Protein AF-A0A1J4TTU7-F1 (afdb_monomer)

Mean predicted aligned error: 5.0 Å

Secondary structure (DSSP, 8-state):
-HHHHHHHHHHHHHHHHHHHHHHHHHHHHH----HHHHHHHHHHHHHHHHHHS-HHHHHHHHHHHHHHHHHHHHHH-GGGHHHHHHHHHHHHHHHHHHHHHHHTTTS-HHHHHHHHHHHHHHHHHHHHHHHHHTTSS-THHHHHHTHHHHHHHHHHHHHHHHHHHHHHHTT-

Structure (mmCIF, N/CA/C/O backbone):
data_AF-A0A1J4TTU7-F1
#
_entry.id   AF-A0A1J4TTU7-F1
#
loop_
_atom_site.group_PDB
_atom_site.id
_atom_site.type_symbol
_atom_site.label_atom_id
_atom_site.label_alt_id
_atom_site.label_comp_id
_atom_site.label_asym_id
_atom_site.label_entity_id
_atom_site.label_seq_id
_atom_site.pdbx_PDB_ins_code
_atom_site.Cartn_x
_atom_site.Cartn_y
_atom_site.Cartn_z
_atom_site.occupancy
_atom_site.B_iso_or_equiv
_atom_site.auth_seq_id
_atom_site.auth_comp_id
_atom_site.auth_asym_id
_atom_site.auth_atom_id
_atom_site.pdbx_PDB_model_num
ATOM 1 N N . MET A 1 1 ? -10.050 -10.901 36.652 1.00 61.69 1 MET A N 1
ATOM 2 C CA . MET A 1 1 ? -10.901 -10.693 35.453 1.00 61.69 1 MET A CA 1
ATOM 3 C C . MET A 1 1 ? -10.270 -9.765 34.404 1.00 61.69 1 MET A C 1
ATOM 5 O O . MET A 1 1 ? -10.070 -10.222 33.289 1.00 61.69 1 MET A O 1
ATOM 9 N N . LYS A 1 2 ? -9.857 -8.524 34.735 1.00 62.97 2 LYS A N 1
ATOM 10 C CA . LYS A 1 2 ? -9.215 -7.591 33.770 1.00 62.97 2 LYS A CA 1
ATOM 11 C C . LYS A 1 2 ? -7.972 -8.154 33.053 1.00 62.97 2 LYS A C 1
ATOM 13 O O . LYS A 1 2 ? -7.851 -7.991 31.847 1.00 62.97 2 LYS A O 1
ATOM 18 N N . MET A 1 3 ? -7.090 -8.860 33.770 1.00 59.97 3 MET A N 1
ATOM 19 C CA . MET A 1 3 ? -5.884 -9.480 33.185 1.00 59.97 3 MET A CA 1
ATOM 20 C C . MET A 1 3 ? -6.205 -10.532 32.109 1.00 59.97 3 MET A C 1
ATOM 22 O O . MET A 1 3 ? -5.520 -10.617 31.095 1.00 59.97 3 MET A O 1
ATOM 26 N N . LEU A 1 4 ? -7.275 -11.303 32.310 1.00 65.12 4 LEU A N 1
ATOM 27 C CA . LEU A 1 4 ? -7.679 -12.383 31.409 1.00 65.12 4 LEU A CA 1
ATOM 28 C C . LEU A 1 4 ? -8.289 -11.820 30.114 1.00 65.12 4 LEU A C 1
ATOM 30 O O . LEU A 1 4 ? -7.969 -12.280 29.022 1.00 65.12 4 LEU A O 1
ATOM 34 N N . VAL A 1 5 ? -9.068 -10.739 30.235 1.00 68.69 5 VAL A N 1
ATOM 35 C CA . VAL A 1 5 ? -9.617 -9.979 29.098 1.00 68.69 5 VAL A CA 1
ATOM 36 C C . VAL A 1 5 ? -8.502 -9.326 28.269 1.00 68.69 5 VAL A C 1
ATOM 38 O O . VAL A 1 5 ? -8.526 -9.395 27.042 1.00 68.69 5 VAL A O 1
ATOM 41 N N . LEU A 1 6 ? -7.487 -8.749 28.924 1.00 66.62 6 LEU A N 1
ATOM 42 C CA . LEU A 1 6 ? -6.318 -8.158 28.259 1.00 66.62 6 LEU A CA 1
ATOM 43 C C . LEU A 1 6 ? -5.512 -9.189 27.454 1.00 66.62 6 LEU A C 1
ATOM 45 O O . LEU A 1 6 ? -5.108 -8.905 26.325 1.00 66.62 6 LEU A O 1
ATOM 49 N N . ASN A 1 7 ? -5.301 -10.390 27.999 1.00 72.38 7 ASN A N 1
ATOM 50 C CA . ASN A 1 7 ? -4.605 -11.461 27.283 1.00 72.38 7 ASN A CA 1
ATOM 51 C C . ASN A 1 7 ? -5.409 -11.978 26.085 1.00 72.38 7 ASN A C 1
ATOM 53 O O . ASN A 1 7 ? -4.833 -12.207 25.021 1.00 72.38 7 ASN A O 1
ATOM 57 N N . LEU A 1 8 ? -6.734 -12.088 26.216 1.00 73.19 8 LEU A N 1
ATOM 58 C CA . LEU A 1 8 ? -7.600 -12.519 25.120 1.00 73.19 8 LEU A CA 1
ATOM 59 C C . LEU A 1 8 ? -7.599 -11.514 23.955 1.00 73.19 8 LEU A C 1
ATOM 61 O O . LEU A 1 8 ? -7.465 -11.911 22.798 1.00 73.19 8 LEU A O 1
ATOM 65 N N . GLN A 1 9 ? -7.674 -10.210 24.246 1.00 72.25 9 GLN A N 1
ATOM 66 C CA . GLN A 1 9 ? -7.616 -9.163 23.218 1.00 72.25 9 GLN A CA 1
ATOM 67 C C . GLN A 1 9 ? -6.280 -9.154 22.469 1.00 72.25 9 GLN A C 1
ATOM 69 O O . GLN A 1 9 ? -6.266 -9.071 21.240 1.00 72.25 9 GLN A O 1
ATOM 74 N N . LYS A 1 10 ? -5.160 -9.301 23.188 1.00 68.62 10 LYS A N 1
ATOM 75 C CA . LYS A 1 10 ? -3.832 -9.423 22.566 1.00 68.62 10 LYS A CA 1
ATOM 76 C C . LYS A 1 10 ? -3.739 -10.652 21.663 1.00 68.62 10 LYS A C 1
ATOM 78 O O . LYS A 1 10 ? -3.189 -10.560 20.570 1.00 68.62 10 LYS A O 1
ATOM 83 N N . TYR A 1 11 ? -4.299 -11.780 22.094 1.00 73.88 11 TYR A N 1
ATOM 84 C CA . TYR A 1 11 ? -4.290 -13.019 21.320 1.00 73.88 11 TYR A CA 1
ATOM 85 C C . TYR A 1 11 ? -5.112 -12.910 20.027 1.00 73.88 11 TYR A C 1
ATOM 87 O O . TYR A 1 11 ? -4.648 -13.304 18.957 1.00 73.88 11 TYR A O 1
ATOM 95 N N . LEU A 1 12 ? -6.306 -12.317 20.100 1.00 75.62 12 LEU A N 1
ATOM 96 C CA . LEU A 1 12 ? -7.156 -12.074 18.930 1.00 75.62 12 LEU A CA 1
ATOM 97 C C . LEU A 1 12 ? -6.511 -11.089 17.945 1.00 75.62 12 LEU A C 1
ATOM 99 O O . LEU A 1 12 ? -6.516 -11.337 16.739 1.00 75.62 12 LEU A O 1
ATOM 103 N N . ALA A 1 13 ? -5.898 -10.012 18.448 1.00 70.94 13 ALA A N 1
ATOM 104 C CA . ALA A 1 13 ? -5.157 -9.062 17.621 1.00 70.94 13 ALA A CA 1
ATOM 105 C C . ALA A 1 13 ? -3.957 -9.727 16.925 1.00 70.94 13 ALA A C 1
ATOM 107 O O . ALA A 1 13 ? -3.751 -9.531 15.728 1.00 70.94 13 ALA A O 1
ATOM 108 N N . LEU A 1 14 ? -3.207 -10.572 17.642 1.00 75.38 14 LEU A N 1
ATOM 109 C CA . LEU A 1 14 ? -2.102 -11.341 17.069 1.00 75.38 14 LEU A CA 1
ATOM 110 C C . LEU A 1 14 ? -2.579 -12.261 15.936 1.00 75.38 14 LEU A C 1
ATOM 112 O O . LEU A 1 14 ? -1.951 -12.299 14.878 1.00 75.38 14 LEU A O 1
ATOM 116 N N . ARG A 1 15 ? -3.706 -12.960 16.120 1.00 85.31 15 ARG A N 1
ATOM 117 C CA . ARG A 1 15 ? -4.286 -13.810 15.069 1.00 85.31 15 ARG A CA 1
ATOM 118 C C . ARG A 1 15 ? -4.698 -13.006 13.838 1.00 85.31 15 ARG A C 1
ATOM 120 O O . ARG A 1 15 ? -4.370 -13.412 12.727 1.00 85.31 15 ARG A O 1
ATOM 127 N N . LEU A 1 16 ? -5.357 -11.861 14.019 1.00 86.62 16 LEU A N 1
ATOM 128 C CA . LEU A 1 16 ? -5.752 -11.005 12.898 1.00 86.62 16 LEU A CA 1
ATOM 129 C C . LEU A 1 16 ? -4.531 -10.482 12.121 1.00 86.62 16 LEU A C 1
ATOM 131 O O . LEU A 1 16 ? -4.542 -10.520 10.891 1.00 86.62 16 LEU A O 1
ATOM 135 N N . ASN A 1 17 ? -3.473 -10.053 12.822 1.00 91.06 17 ASN A N 1
ATOM 136 C CA . ASN A 1 17 ? -2.215 -9.620 12.202 1.00 91.06 17 ASN A CA 1
ATOM 137 C C . ASN A 1 17 ? -1.651 -10.710 11.288 1.00 91.06 17 ASN A C 1
ATOM 139 O O . ASN A 1 17 ? -1.365 -10.453 10.122 1.00 91.06 17 ASN A O 1
ATOM 143 N N . LEU A 1 18 ? -1.530 -11.934 11.811 1.00 92.25 18 LEU A N 1
ATOM 144 C CA . LEU A 1 18 ? -0.975 -13.066 11.071 1.00 92.25 18 LEU A CA 1
ATOM 145 C C . LEU A 1 18 ? -1.790 -13.382 9.818 1.00 92.25 18 LEU A C 1
ATOM 147 O O . LEU A 1 18 ? -1.204 -13.550 8.753 1.00 92.25 18 LEU A O 1
ATOM 151 N N . VAL A 1 19 ? -3.124 -13.400 9.915 1.00 93.50 19 VAL A N 1
ATOM 152 C CA . VAL A 1 19 ? -3.986 -13.621 8.743 1.00 93.50 19 VAL A CA 1
ATOM 153 C C . VAL A 1 19 ? -3.750 -12.541 7.688 1.00 93.50 19 VAL A C 1
ATOM 155 O O . VAL A 1 19 ? -3.544 -12.864 6.520 1.00 93.50 19 VAL A O 1
ATOM 158 N N . ILE A 1 20 ? -3.717 -11.267 8.088 1.00 94.62 20 ILE A N 1
ATOM 159 C CA . ILE A 1 20 ? -3.465 -10.155 7.163 1.00 94.62 20 ILE A CA 1
ATOM 160 C C . ILE A 1 20 ? -2.089 -10.292 6.499 1.00 94.62 20 ILE A C 1
ATOM 162 O O . ILE A 1 20 ? -1.984 -10.079 5.294 1.00 94.62 20 ILE A O 1
ATOM 166 N N . TYR A 1 21 ? -1.045 -10.663 7.243 1.00 96.12 21 TYR A N 1
ATOM 167 C CA . TYR A 1 21 ? 0.309 -10.809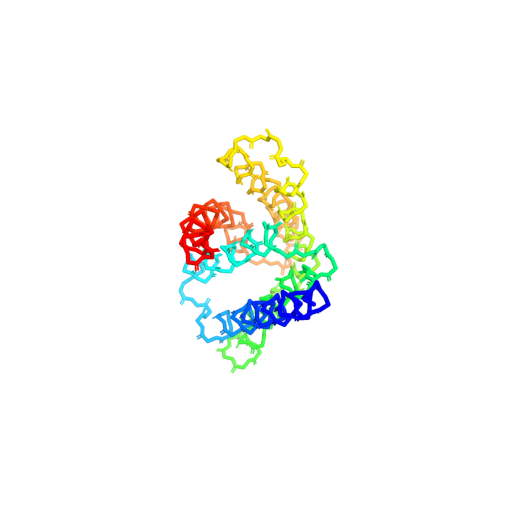 6.698 1.00 96.12 21 TYR A CA 1
ATOM 168 C C . TYR A 1 21 ? 0.418 -11.978 5.720 1.00 96.12 21 TYR A C 1
ATOM 170 O O . TYR A 1 21 ? 0.976 -11.814 4.634 1.00 96.12 21 TYR A O 1
ATOM 178 N N . ILE A 1 22 ? -0.147 -13.134 6.084 1.00 96.19 22 ILE A N 1
ATOM 179 C CA . ILE A 1 22 ? -0.164 -14.329 5.235 1.00 96.19 22 ILE A CA 1
ATOM 180 C C . ILE A 1 22 ? -0.896 -14.019 3.933 1.00 96.19 22 ILE A C 1
ATOM 182 O O . ILE A 1 22 ? -0.348 -14.255 2.862 1.00 96.19 22 ILE A O 1
ATOM 186 N N . LEU A 1 23 ? -2.094 -13.431 4.010 1.00 96.19 23 LEU A N 1
ATOM 187 C CA . LEU A 1 23 ? -2.852 -13.046 2.819 1.00 96.19 23 LEU A CA 1
ATOM 188 C C . LEU A 1 23 ? -2.129 -11.968 2.007 1.00 96.19 23 LEU A C 1
ATOM 190 O O . LEU A 1 23 ? -2.108 -12.036 0.781 1.00 96.19 23 LEU A O 1
ATOM 194 N N . GLY A 1 24 ? -1.502 -11.007 2.686 1.00 95.62 24 GLY A N 1
ATOM 195 C CA . GLY A 1 24 ? -0.720 -9.948 2.064 1.00 95.62 24 GLY A CA 1
ATOM 196 C C . GLY A 1 24 ? 0.363 -10.495 1.143 1.00 95.62 24 GLY A C 1
ATOM 197 O O . GLY A 1 24 ? 0.493 -10.002 0.032 1.00 95.62 24 GLY A O 1
ATOM 198 N N . TYR A 1 25 ? 1.085 -11.531 1.570 1.00 96.38 25 TYR A N 1
ATOM 199 C CA . TYR A 1 25 ? 2.093 -12.205 0.750 1.00 96.38 25 TYR A CA 1
ATOM 200 C C . TYR A 1 25 ? 1.481 -13.193 -0.258 1.00 96.38 25 TYR A C 1
ATOM 202 O O . TYR A 1 25 ? 1.805 -13.159 -1.445 1.00 96.38 25 TYR A O 1
ATOM 210 N N . ALA A 1 26 ? 0.590 -14.073 0.205 1.00 95.75 26 ALA A N 1
ATOM 211 C CA . ALA A 1 26 ? 0.101 -15.212 -0.569 1.00 95.75 26 ALA A CA 1
ATOM 212 C C . ALA A 1 26 ? -0.745 -14.799 -1.778 1.00 95.75 26 ALA A C 1
ATOM 214 O O . ALA A 1 26 ? -0.669 -15.441 -2.820 1.00 95.75 26 ALA A O 1
ATOM 215 N N . ILE A 1 27 ? -1.535 -13.729 -1.668 1.00 95.00 27 ILE A N 1
ATOM 216 C CA . ILE A 1 27 ? -2.410 -13.287 -2.761 1.00 95.00 27 ILE A CA 1
ATOM 217 C C . ILE A 1 27 ? -1.602 -12.876 -3.999 1.00 95.00 27 ILE A C 1
ATOM 219 O O . ILE A 1 27 ? -1.823 -13.480 -5.044 1.00 95.00 27 ILE A O 1
ATOM 223 N N . PRO A 1 28 ? -0.658 -11.919 -3.928 1.00 92.44 28 PRO A N 1
ATOM 224 C CA . PRO A 1 28 ? 0.171 -11.576 -5.082 1.00 92.44 28 PRO A CA 1
ATOM 225 C C . PRO A 1 28 ? 1.137 -12.690 -5.501 1.00 92.44 28 PRO A C 1
ATOM 227 O O . PRO A 1 28 ? 1.546 -12.709 -6.657 1.00 92.44 28 PRO A O 1
ATOM 230 N N . PHE A 1 29 ? 1.463 -13.630 -4.606 1.00 93.25 29 PHE A N 1
ATOM 231 C CA . PHE A 1 29 ? 2.251 -14.814 -4.951 1.00 93.25 29 PHE A CA 1
ATOM 232 C C . PHE A 1 29 ? 1.474 -15.835 -5.804 1.00 93.25 29 PHE A C 1
ATOM 234 O O . PHE A 1 29 ? 2.012 -16.370 -6.770 1.00 93.25 29 PHE A O 1
ATOM 241 N N . ILE A 1 30 ? 0.215 -16.122 -5.462 1.00 91.56 30 ILE A N 1
ATOM 242 C CA . ILE A 1 30 ? -0.605 -17.145 -6.139 1.00 91.56 30 ILE A CA 1
ATOM 243 C C . ILE A 1 30 ? -1.360 -16.539 -7.326 1.00 91.56 30 ILE A C 1
ATOM 245 O O . ILE A 1 30 ? -1.428 -17.127 -8.402 1.00 91.56 30 ILE A O 1
ATOM 249 N N . ILE A 1 31 ? -1.938 -15.355 -7.128 1.00 87.31 31 ILE A N 1
ATOM 250 C CA . ILE A 1 31 ? -2.813 -14.668 -8.076 1.00 87.31 31 ILE A CA 1
ATOM 251 C C . ILE A 1 31 ? -2.115 -13.373 -8.487 1.00 87.31 31 ILE A C 1
ATOM 253 O O . ILE A 1 31 ? -2.439 -12.291 -8.004 1.00 87.31 31 ILE A O 1
ATOM 257 N N . ALA A 1 32 ? -1.125 -13.466 -9.372 1.00 75.75 32 ALA A N 1
ATOM 258 C CA . ALA A 1 32 ? -0.393 -12.285 -9.838 1.00 75.75 32 ALA A CA 1
ATOM 259 C C . ALA A 1 32 ? -1.166 -11.463 -10.885 1.00 75.75 32 ALA A C 1
ATOM 261 O O . ALA A 1 32 ? -0.873 -10.288 -11.103 1.00 75.75 32 ALA A O 1
ATOM 262 N N . ARG A 1 33 ? -2.164 -12.062 -11.548 1.00 79.56 33 ARG A N 1
ATOM 263 C CA . ARG A 1 33 ? -2.978 -11.417 -12.585 1.00 79.56 33 ARG A CA 1
ATOM 264 C C . ARG A 1 33 ? -4.457 -11.799 -12.427 1.00 79.56 33 ARG A C 1
ATOM 266 O O . ARG A 1 33 ? -4.743 -12.912 -11.993 1.00 79.56 33 ARG A O 1
ATOM 273 N N . PRO A 1 34 ? -5.394 -10.922 -12.831 1.00 87.56 34 PRO A N 1
ATOM 274 C CA . PRO A 1 34 ? -5.180 -9.552 -13.308 1.00 87.56 34 PRO A CA 1
ATOM 275 C C . PRO A 1 34 ? -4.898 -8.565 -12.160 1.00 87.56 34 PRO A C 1
ATOM 277 O O . PRO A 1 34 ? -5.474 -8.683 -11.081 1.00 87.56 34 PRO A O 1
ATOM 280 N N . GLN A 1 35 ? -4.084 -7.531 -12.420 1.00 87.31 35 GLN A N 1
ATOM 281 C CA . GLN A 1 35 ? -3.687 -6.515 -11.425 1.00 87.31 35 GLN A CA 1
ATOM 282 C C . GLN A 1 35 ? -4.880 -5.827 -10.743 1.00 87.31 35 GLN A C 1
ATOM 284 O O . GLN A 1 35 ? -4.777 -5.421 -9.588 1.00 87.31 35 GLN A O 1
ATOM 289 N N . PHE A 1 36 ? -6.020 -5.716 -11.432 1.00 90.56 36 PHE A N 1
ATOM 290 C CA . PHE A 1 36 ? -7.257 -5.214 -10.839 1.00 90.56 36 PHE A CA 1
ATOM 291 C C . PHE A 1 36 ? -7.708 -6.059 -9.646 1.00 90.56 36 PHE A C 1
ATOM 293 O O . PHE A 1 36 ? -8.020 -5.506 -8.601 1.00 90.56 36 PHE A O 1
ATOM 300 N N . LEU A 1 37 ? -7.687 -7.387 -9.760 1.00 93.25 37 LEU A N 1
ATOM 301 C CA . LEU A 1 37 ? -8.112 -8.275 -8.681 1.00 93.25 37 LEU A CA 1
ATOM 302 C C . LEU A 1 37 ? -7.103 -8.252 -7.528 1.00 93.25 37 LEU A C 1
ATOM 304 O O . LEU A 1 37 ? -7.449 -7.920 -6.392 1.00 93.25 37 LEU A O 1
ATOM 308 N N . THR A 1 38 ? -5.841 -8.547 -7.836 1.00 93.75 38 THR A N 1
ATOM 309 C CA . THR A 1 38 ? -4.753 -8.631 -6.855 1.00 93.75 38 THR A CA 1
ATOM 310 C C . THR A 1 38 ? -4.559 -7.302 -6.133 1.00 93.75 38 THR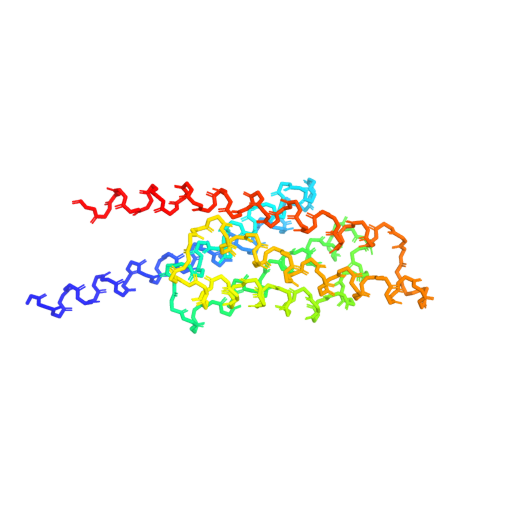 A C 1
ATOM 312 O O . THR A 1 38 ? -4.523 -7.250 -4.903 1.00 93.75 38 THR A O 1
ATOM 315 N N . GLY A 1 3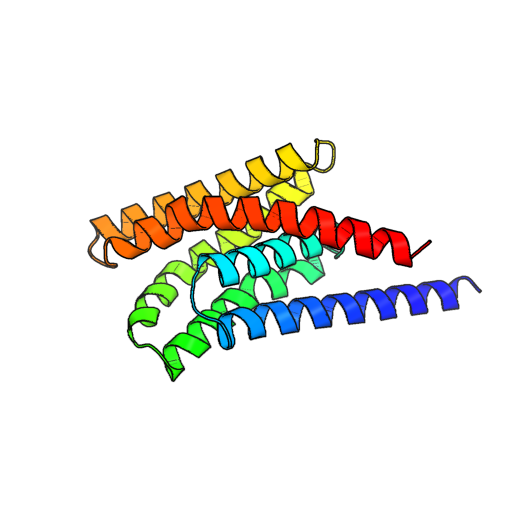9 ? -4.505 -6.204 -6.890 1.00 94.62 39 GLY A N 1
ATOM 316 C CA . GLY A 1 39 ? -4.341 -4.859 -6.358 1.00 94.62 39 GLY A CA 1
ATOM 317 C C . GLY A 1 39 ? -5.510 -4.434 -5.474 1.00 94.62 39 GLY A C 1
ATOM 318 O O . GLY A 1 39 ? -5.279 -3.871 -4.404 1.00 94.62 39 GLY A O 1
ATOM 319 N N . THR A 1 40 ? -6.756 -4.711 -5.866 1.00 97.31 40 THR A N 1
ATOM 320 C CA . THR A 1 40 ? -7.930 -4.369 -5.046 1.00 97.31 40 THR A CA 1
ATOM 321 C C . THR A 1 40 ? -7.912 -5.108 -3.712 1.00 97.31 40 THR A C 1
ATOM 323 O O . THR A 1 40 ? -8.109 -4.476 -2.671 1.00 97.31 40 THR A O 1
ATOM 326 N N . ILE A 1 41 ? -7.617 -6.412 -3.706 1.00 97.00 41 ILE A N 1
ATOM 327 C CA . ILE A 1 41 ? -7.608 -7.192 -2.462 1.00 97.00 41 ILE A CA 1
ATOM 328 C C . ILE A 1 41 ? -6.453 -6.760 -1.550 1.00 97.00 41 ILE A C 1
ATOM 330 O O . ILE A 1 41 ? -6.669 -6.509 -0.364 1.00 97.00 41 ILE A O 1
ATOM 334 N N . VAL A 1 42 ? -5.243 -6.594 -2.089 1.00 97.38 42 VAL A N 1
ATOM 335 C CA . VAL A 1 42 ? -4.083 -6.130 -1.310 1.00 97.38 42 VAL A CA 1
ATOM 336 C C . VAL A 1 42 ? -4.340 -4.746 -0.707 1.00 97.38 42 VAL A C 1
ATOM 338 O O . VAL A 1 42 ? -4.102 -4.536 0.483 1.00 97.38 42 VAL A O 1
ATOM 341 N N . ASN A 1 43 ? -4.884 -3.802 -1.482 1.00 98.19 43 ASN A N 1
ATOM 342 C CA . ASN A 1 43 ? -5.227 -2.481 -0.953 1.00 98.19 43 ASN A CA 1
ATOM 343 C C . ASN A 1 43 ? -6.314 -2.561 0.129 1.00 98.19 43 ASN A C 1
ATOM 345 O O . ASN A 1 43 ? -6.235 -1.833 1.120 1.00 98.19 43 ASN A O 1
ATOM 349 N N . ALA A 1 44 ? -7.290 -3.464 -0.010 1.00 98.19 44 ALA A N 1
ATOM 350 C CA . ALA A 1 44 ? -8.293 -3.701 1.024 1.00 98.19 44 ALA A CA 1
ATOM 351 C C . ALA A 1 44 ? -7.670 -4.229 2.325 1.00 98.19 44 ALA A C 1
ATOM 353 O O . ALA A 1 44 ? -8.067 -3.793 3.410 1.00 98.19 44 ALA A O 1
ATOM 354 N N . LEU A 1 45 ? -6.667 -5.109 2.239 1.00 97.62 45 LEU A N 1
ATOM 355 C CA . LEU A 1 45 ? -5.908 -5.576 3.402 1.00 97.62 45 LEU A CA 1
ATOM 356 C C . LEU A 1 45 ? -5.143 -4.429 4.070 1.00 97.62 45 LEU A C 1
ATOM 358 O O . LEU A 1 45 ? -5.211 -4.303 5.290 1.00 97.62 45 LEU A O 1
ATOM 362 N N . ILE A 1 46 ? -4.493 -3.549 3.300 1.00 97.88 46 ILE A N 1
ATOM 363 C CA . ILE A 1 46 ? -3.771 -2.380 3.839 1.00 97.88 46 ILE A CA 1
ATOM 364 C C . ILE A 1 46 ? -4.729 -1.409 4.545 1.00 97.88 46 ILE A C 1
ATOM 366 O O . ILE A 1 46 ? -4.440 -0.973 5.661 1.00 97.88 46 ILE A O 1
ATOM 370 N N . PHE A 1 47 ? -5.884 -1.083 3.951 1.00 98.00 47 PHE A N 1
ATOM 371 C CA . PHE A 1 47 ? -6.886 -0.227 4.605 1.00 98.00 47 PHE A CA 1
ATOM 372 C C . PHE A 1 47 ? -7.451 -0.870 5.872 1.00 98.00 47 PHE A C 1
ATOM 374 O O . PHE A 1 47 ? -7.551 -0.212 6.910 1.00 98.00 47 PHE A O 1
ATOM 381 N N . THR A 1 48 ? -7.761 -2.166 5.814 1.00 96.38 48 THR A N 1
ATOM 382 C CA . THR A 1 48 ? -8.275 -2.911 6.970 1.00 96.38 48 THR A CA 1
ATOM 383 C C . THR A 1 48 ? -7.243 -2.935 8.088 1.00 96.38 48 THR A C 1
ATOM 385 O O . THR A 1 48 ? -7.581 -2.664 9.241 1.00 96.38 48 THR A O 1
ATOM 388 N N . ALA A 1 49 ? -5.977 -3.172 7.743 1.00 95.50 49 ALA A N 1
ATOM 389 C CA . ALA A 1 49 ? -4.874 -3.123 8.683 1.00 95.50 49 ALA A CA 1
ATOM 390 C C . ALA A 1 49 ? -4.735 -1.727 9.304 1.00 95.50 49 ALA A C 1
ATOM 392 O O . ALA A 1 49 ? -4.671 -1.606 10.522 1.00 95.50 49 ALA A O 1
ATOM 393 N N . SER A 1 50 ? -4.784 -0.669 8.491 1.00 95.62 50 SER A N 1
ATOM 394 C CA . SER A 1 50 ? -4.663 0.731 8.939 1.00 95.62 50 SER A CA 1
ATOM 395 C C . SER A 1 50 ? -5.777 1.164 9.904 1.00 95.62 50 SER A C 1
ATOM 397 O O . SER A 1 50 ? -5.582 2.039 10.755 1.00 95.62 50 SER A O 1
ATOM 399 N N . GLU A 1 51 ? -6.960 0.558 9.786 1.00 94.12 51 GLU A N 1
ATOM 400 C CA . GLU A 1 51 ? -8.080 0.808 10.694 1.00 94.12 51 GLU A CA 1
ATOM 401 C C . GLU A 1 51 ? -8.001 -0.036 11.978 1.00 94.12 51 GLU A C 1
ATOM 403 O O . GLU A 1 51 ? -8.425 0.430 13.036 1.00 94.12 51 GLU A O 1
ATOM 408 N N . LYS A 1 52 ? -7.512 -1.281 11.895 1.00 91.00 52 LYS A N 1
ATOM 409 C CA . LYS A 1 52 ? -7.640 -2.281 12.971 1.00 91.00 52 LYS A CA 1
ATOM 410 C C . LYS A 1 52 ? -6.367 -2.542 13.766 1.00 91.00 52 LYS A C 1
ATOM 412 O O . LYS A 1 52 ? -6.478 -2.984 14.905 1.00 91.00 52 LYS A O 1
ATOM 417 N N . LEU A 1 53 ? -5.196 -2.329 13.177 1.00 90.75 53 LEU A N 1
ATOM 418 C CA . LEU A 1 53 ? -3.914 -2.678 13.779 1.00 90.75 53 LEU A CA 1
ATOM 419 C C . LEU A 1 53 ? -3.201 -1.446 14.334 1.00 90.75 53 LEU A C 1
ATOM 421 O O . LEU A 1 53 ? -3.391 -0.316 13.878 1.00 90.75 53 LEU A O 1
ATOM 425 N N . ASP A 1 54 ? -2.322 -1.687 15.300 1.00 88.56 54 ASP A N 1
ATOM 426 C CA . ASP A 1 54 ? -1.414 -0.667 15.809 1.00 88.56 54 ASP A CA 1
ATOM 427 C C . ASP A 1 54 ? -0.361 -0.293 14.762 1.00 88.56 54 ASP A C 1
ATOM 429 O O . ASP A 1 54 ? 0.067 -1.124 13.961 1.00 88.56 54 ASP A O 1
ATOM 433 N N . ARG A 1 55 ? 0.143 0.948 14.821 1.00 86.88 55 ARG A N 1
ATOM 434 C CA . ARG A 1 55 ? 1.120 1.479 13.848 1.00 86.88 55 ARG A CA 1
ATOM 435 C C . ARG A 1 55 ? 2.339 0.572 13.641 1.00 86.88 55 ARG A C 1
ATOM 437 O O . ARG A 1 55 ? 2.797 0.426 12.516 1.00 86.88 55 ARG A O 1
ATOM 444 N N . LYS A 1 56 ? 2.848 -0.059 14.708 1.00 88.81 56 LYS A N 1
ATOM 445 C CA . LYS A 1 56 ? 4.007 -0.973 14.640 1.00 88.81 56 LYS A CA 1
ATOM 446 C C . LYS A 1 56 ? 3.704 -2.264 13.871 1.00 88.81 56 LYS A C 1
ATOM 448 O O . LYS A 1 56 ? 4.593 -2.818 13.240 1.00 88.81 56 LYS A O 1
ATOM 453 N N . SER A 1 57 ? 2.455 -2.714 13.899 1.00 90.12 57 SER A N 1
ATOM 454 C CA . SER A 1 57 ? 1.986 -3.917 13.207 1.00 90.12 57 SER A CA 1
ATOM 455 C C . SER A 1 57 ? 1.626 -3.643 11.742 1.00 90.12 57 SER A C 1
ATOM 457 O O . SER A 1 57 ? 1.329 -4.563 10.992 1.00 90.12 57 SER A O 1
ATOM 459 N N . LEU A 1 58 ? 1.660 -2.387 11.284 1.00 93.25 58 LEU A N 1
ATOM 460 C CA . LEU A 1 58 ? 1.404 -2.083 9.876 1.00 93.25 58 LEU A CA 1
ATOM 461 C C . LEU A 1 58 ? 2.584 -2.449 8.984 1.00 93.25 58 LEU A C 1
ATOM 463 O O . LEU A 1 58 ? 2.358 -2.873 7.859 1.00 93.25 58 LEU A O 1
ATOM 467 N N . TYR A 1 59 ? 3.823 -2.324 9.466 1.00 93.88 59 TYR A N 1
ATOM 468 C CA . TYR A 1 59 ? 5.004 -2.467 8.612 1.00 93.88 59 TYR A CA 1
ATOM 469 C C . TYR A 1 59 ? 4.985 -3.736 7.746 1.00 93.88 59 TYR A C 1
ATOM 471 O O . TYR A 1 59 ? 5.089 -3.584 6.531 1.00 93.88 59 TYR A O 1
ATOM 479 N N . PRO A 1 60 ? 4.750 -4.956 8.274 1.00 95.62 60 PRO A N 1
ATOM 480 C CA . PRO A 1 60 ? 4.801 -6.161 7.448 1.00 95.62 60 PRO A CA 1
ATOM 481 C C . PRO A 1 60 ? 3.844 -6.125 6.249 1.00 95.62 60 PRO A C 1
ATOM 483 O O . PRO A 1 60 ? 4.256 -6.445 5.135 1.00 95.62 60 PRO A O 1
ATOM 486 N N . ILE A 1 61 ? 2.599 -5.668 6.428 1.00 96.25 61 ILE A N 1
ATOM 487 C CA . ILE A 1 61 ? 1.616 -5.627 5.332 1.00 96.25 61 ILE A CA 1
ATOM 488 C C . ILE A 1 61 ? 1.943 -4.561 4.272 1.00 96.25 61 ILE A C 1
ATOM 490 O O . ILE A 1 61 ? 1.470 -4.660 3.143 1.00 96.25 61 ILE A O 1
ATOM 494 N N . LEU A 1 62 ? 2.780 -3.566 4.586 1.00 96.75 62 LEU A N 1
ATOM 495 C CA . LEU A 1 62 ? 3.221 -2.563 3.607 1.00 96.75 62 LEU A CA 1
ATOM 496 C C . LEU A 1 62 ? 4.282 -3.114 2.640 1.00 96.75 62 LEU A C 1
ATOM 498 O O . LEU A 1 62 ? 4.362 -2.642 1.504 1.00 96.75 62 LEU A O 1
ATOM 502 N N . PHE A 1 63 ? 5.059 -4.113 3.073 1.00 96.94 63 PHE A N 1
ATOM 503 C CA . PHE A 1 63 ? 6.174 -4.692 2.314 1.00 96.94 63 PHE A CA 1
ATOM 504 C C . PHE A 1 63 ? 5.820 -6.043 1.677 1.00 96.94 63 PHE A C 1
ATOM 506 O O . PHE A 1 63 ? 6.052 -6.247 0.481 1.00 96.94 63 PHE A O 1
ATOM 513 N N . LEU A 1 64 ? 5.214 -6.951 2.450 1.00 96.62 64 LEU A N 1
ATOM 514 C CA . LEU A 1 64 ? 4.962 -8.343 2.058 1.00 96.62 64 LEU A CA 1
ATOM 515 C C . LEU A 1 64 ? 4.247 -8.519 0.709 1.00 96.62 64 LEU A C 1
ATOM 517 O O . LEU A 1 64 ? 4.670 -9.398 -0.041 1.00 96.62 64 LEU A O 1
ATOM 521 N N . PRO A 1 65 ? 3.243 -7.703 0.331 1.00 95.62 65 PRO A N 1
ATOM 522 C CA . PRO A 1 65 ? 2.571 -7.890 -0.952 1.00 95.62 65 PRO A CA 1
ATOM 523 C C . PRO A 1 65 ? 3.486 -7.734 -2.161 1.00 95.62 65 PRO A C 1
ATOM 525 O O . PRO A 1 65 ? 3.420 -8.511 -3.109 1.00 95.62 65 PRO A O 1
ATOM 528 N N . SER A 1 66 ? 4.383 -6.753 -2.120 1.00 93.69 66 SER A N 1
ATOM 529 C CA . SER A 1 66 ? 5.346 -6.550 -3.204 1.00 93.69 66 SER A CA 1
ATOM 530 C C . SER A 1 66 ? 6.416 -7.642 -3.249 1.00 93.69 66 SER A C 1
ATOM 532 O O . SER A 1 66 ? 6.847 -8.021 -4.333 1.00 93.69 66 SER A O 1
ATOM 534 N N . LEU A 1 67 ? 6.787 -8.205 -2.093 1.00 94.69 67 LEU A N 1
ATOM 535 C CA . LEU A 1 67 ? 7.684 -9.356 -2.035 1.00 94.69 67 LEU A CA 1
ATOM 536 C C . LEU A 1 67 ? 7.016 -10.596 -2.635 1.00 94.69 67 LEU A C 1
ATOM 538 O O . LEU A 1 67 ? 7.649 -11.277 -3.430 1.00 94.69 67 LEU A O 1
ATOM 542 N N . GLY A 1 68 ? 5.735 -10.838 -2.334 1.00 93.69 68 GLY A N 1
ATOM 543 C CA . GLY A 1 68 ? 4.955 -11.918 -2.948 1.00 93.69 68 GLY A CA 1
ATOM 544 C C . GLY A 1 68 ? 4.840 -11.780 -4.470 1.00 93.69 68 GLY A C 1
ATOM 545 O O . GLY A 1 68 ? 4.981 -12.760 -5.195 1.00 93.69 68 GLY A O 1
ATOM 54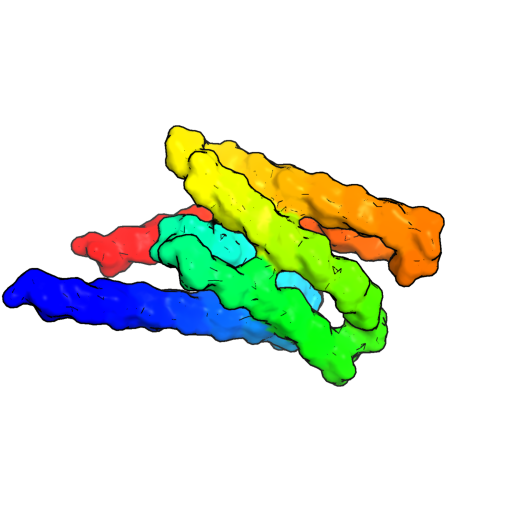6 N N . ALA A 1 69 ? 4.653 -10.555 -4.972 1.00 91.25 69 ALA A N 1
ATOM 547 C CA . ALA A 1 69 ? 4.614 -10.295 -6.413 1.00 91.25 69 ALA A CA 1
ATOM 548 C C . ALA A 1 69 ? 5.970 -10.559 -7.093 1.00 91.25 69 ALA A C 1
ATOM 550 O O . ALA A 1 69 ? 6.018 -11.122 -8.185 1.00 91.25 69 ALA A O 1
ATOM 551 N N . ILE A 1 70 ? 7.081 -10.177 -6.453 1.00 91.19 70 ILE A N 1
ATOM 552 C CA . ILE A 1 70 ? 8.425 -10.425 -6.994 1.00 91.19 70 ILE A CA 1
ATOM 553 C C . ILE A 1 70 ? 8.764 -11.904 -6.962 1.00 91.19 70 ILE A C 1
ATOM 555 O O . ILE A 1 70 ? 9.296 -12.407 -7.945 1.00 91.19 70 ILE A O 1
ATOM 559 N N . THR A 1 71 ? 8.455 -12.615 -5.878 1.00 89.75 71 THR A N 1
ATOM 560 C CA . THR A 1 71 ? 8.724 -14.055 -5.814 1.00 89.75 71 THR A CA 1
ATOM 561 C C . THR A 1 71 ? 7.910 -14.816 -6.852 1.00 89.75 71 THR A C 1
ATOM 563 O O . THR A 1 71 ? 8.454 -15.724 -7.474 1.00 89.75 71 THR A O 1
ATOM 566 N N . HIS A 1 72 ? 6.667 -14.399 -7.130 1.00 88.06 72 HIS A N 1
ATOM 567 C CA . HIS A 1 72 ? 5.924 -14.913 -8.280 1.00 88.06 72 HIS A CA 1
ATOM 568 C C . HIS A 1 72 ? 6.677 -14.660 -9.590 1.00 88.06 72 HIS A C 1
ATOM 570 O O . HIS A 1 72 ? 6.902 -15.582 -10.362 1.00 88.06 72 HIS A O 1
ATOM 576 N N . GLY A 1 73 ? 7.111 -13.426 -9.834 1.00 81.81 73 GLY A N 1
ATOM 577 C CA . GLY A 1 73 ? 7.840 -13.069 -11.046 1.00 81.81 73 GLY A CA 1
ATOM 578 C C . GLY A 1 73 ? 9.153 -13.818 -11.252 1.00 81.81 73 GLY A C 1
ATOM 579 O O . GLY A 1 73 ? 9.424 -14.325 -12.332 1.00 81.81 73 GLY A O 1
ATOM 580 N N . VAL A 1 74 ? 9.957 -13.950 -10.201 1.00 71.06 74 VAL A N 1
ATOM 581 C CA . VAL A 1 74 ? 11.226 -14.688 -10.249 1.00 71.06 74 VAL A CA 1
ATOM 582 C C . VAL A 1 74 ? 11.005 -16.163 -10.600 1.00 71.06 74 VAL A C 1
ATOM 584 O O . VAL A 1 74 ? 11.836 -16.749 -11.287 1.00 71.06 74 VAL A O 1
ATOM 587 N N . LEU A 1 75 ? 9.893 -16.758 -10.158 1.00 66.38 75 LEU A N 1
ATOM 588 C CA . LEU A 1 75 ? 9.585 -18.169 -10.401 1.00 66.38 75 LEU A CA 1
ATOM 589 C C . LEU A 1 75 ? 8.791 -18.415 -11.693 1.00 66.38 75 LEU A C 1
ATOM 591 O O . LEU A 1 75 ? 8.927 -19.485 -12.283 1.00 66.38 75 LEU A O 1
ATOM 595 N N . PHE A 1 76 ? 7.962 -17.460 -12.124 1.00 70.44 76 PHE A N 1
ATOM 596 C CA . PHE A 1 76 ? 6.939 -17.682 -13.151 1.00 70.44 76 PHE A CA 1
ATOM 597 C C . PHE A 1 76 ? 6.915 -16.636 -14.289 1.00 70.44 76 PHE A C 1
ATOM 599 O O . PHE A 1 76 ? 6.275 -16.910 -15.303 1.00 70.44 76 PHE A O 1
ATOM 606 N N . ASP A 1 77 ? 7.576 -15.466 -14.180 1.00 73.50 77 ASP A N 1
ATOM 607 C CA . ASP A 1 77 ? 7.528 -14.407 -15.217 1.00 73.50 77 ASP A CA 1
ATOM 608 C C . ASP A 1 77 ? 8.743 -13.422 -15.235 1.00 73.50 77 ASP A C 1
ATOM 610 O O . ASP A 1 77 ? 8.844 -12.531 -14.376 1.00 73.50 77 ASP A O 1
ATOM 614 N N . PRO A 1 78 ? 9.610 -13.457 -16.274 1.00 65.38 78 PRO A N 1
ATOM 615 C CA . PRO A 1 78 ? 10.802 -12.602 -16.393 1.00 65.38 78 PRO A CA 1
ATOM 616 C C . PRO A 1 78 ? 10.529 -11.091 -16.440 1.00 65.38 78 PRO A C 1
ATOM 618 O O . PRO A 1 78 ? 11.403 -10.294 -16.089 1.00 65.38 78 PRO A O 1
ATOM 621 N N . GLN A 1 79 ? 9.333 -10.659 -16.857 1.00 66.94 79 GLN A N 1
ATOM 622 C CA . GLN A 1 79 ? 9.012 -9.226 -16.995 1.00 66.94 79 GLN A CA 1
ATOM 623 C C . GLN A 1 79 ? 8.927 -8.504 -15.643 1.00 66.94 79 GLN A C 1
ATOM 625 O O . GLN A 1 79 ? 8.932 -7.273 -15.568 1.00 66.94 79 GLN A O 1
ATOM 630 N N . THR A 1 80 ? 8.898 -9.267 -14.555 1.00 71.50 80 THR A N 1
ATOM 631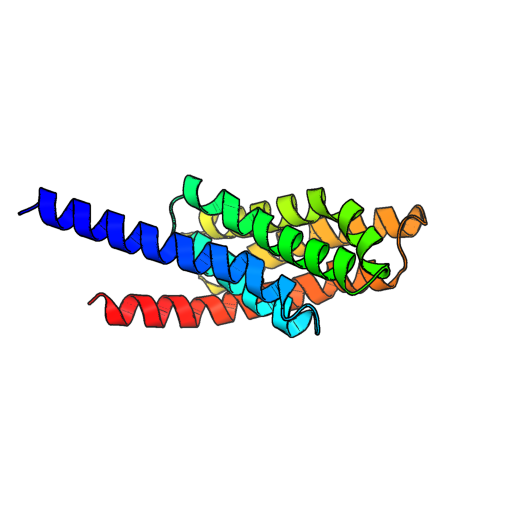 C CA . THR A 1 80 ? 8.783 -8.760 -13.188 1.00 71.50 80 THR A CA 1
ATOM 632 C C . THR A 1 80 ? 10.085 -8.143 -12.671 1.00 71.50 80 THR A C 1
ATOM 634 O O . THR A 1 80 ? 10.065 -7.469 -11.643 1.00 71.50 80 THR A O 1
ATOM 637 N N . ILE A 1 81 ? 11.206 -8.281 -13.394 1.00 80.69 81 ILE A N 1
ATOM 638 C CA . ILE A 1 81 ? 1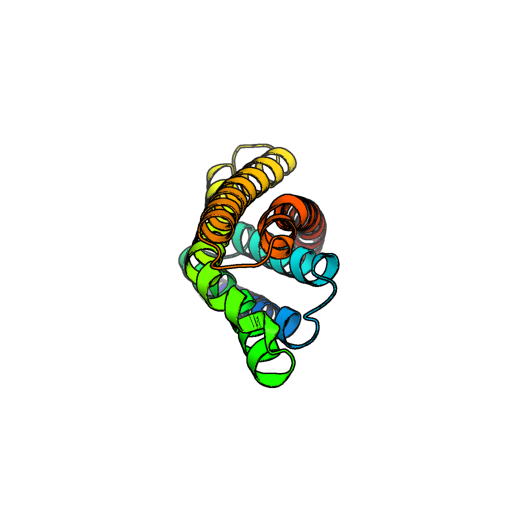2.476 -7.636 -13.024 1.00 80.69 81 ILE A CA 1
ATOM 639 C C . ILE A 1 81 ? 12.329 -6.110 -12.910 1.00 80.69 81 ILE A C 1
ATOM 641 O O . ILE A 1 81 ? 12.877 -5.497 -11.997 1.00 80.69 81 ILE A O 1
ATOM 645 N N . PHE A 1 82 ? 11.489 -5.495 -13.752 1.00 86.12 82 PHE A N 1
ATOM 646 C CA . PHE A 1 82 ? 11.212 -4.057 -13.688 1.00 86.12 82 PHE A CA 1
ATOM 647 C C . PHE A 1 82 ? 10.491 -3.643 -12.398 1.00 86.12 82 PHE A C 1
ATOM 649 O O . PHE A 1 82 ? 10.595 -2.495 -11.968 1.00 86.12 82 PHE A O 1
ATOM 656 N N . LEU A 1 83 ? 9.778 -4.570 -11.751 1.00 85.88 83 LEU A N 1
ATOM 657 C CA . LEU A 1 83 ? 9.059 -4.320 -10.502 1.00 85.88 83 LEU A CA 1
ATOM 658 C C . LEU A 1 83 ? 10.022 -4.089 -9.329 1.00 85.88 83 LEU A C 1
ATOM 660 O O . LEU A 1 83 ? 9.678 -3.367 -8.392 1.00 85.88 83 LEU A O 1
ATOM 664 N N . VAL A 1 84 ? 11.247 -4.622 -9.416 1.00 90.38 84 VAL A N 1
ATOM 665 C CA . VAL A 1 84 ? 12.314 -4.398 -8.431 1.00 90.38 84 VAL A CA 1
ATOM 666 C C . VAL A 1 84 ? 12.665 -2.913 -8.341 1.00 90.38 84 VAL A C 1
ATOM 668 O O . VAL A 1 84 ? 12.764 -2.382 -7.237 1.00 90.38 84 VAL A O 1
ATOM 671 N N . TYR A 1 85 ? 12.757 -2.208 -9.475 1.00 91.31 85 TYR A N 1
ATOM 672 C CA . TYR A 1 85 ? 13.019 -0.762 -9.486 1.00 91.31 85 TYR A CA 1
ATOM 673 C C . TYR A 1 85 ? 11.909 0.035 -8.793 1.00 91.31 85 TYR A C 1
ATOM 675 O O . TYR A 1 85 ? 12.164 1.062 -8.169 1.00 91.31 85 TYR A O 1
ATOM 683 N N . PHE A 1 86 ? 10.669 -0.453 -8.856 1.00 93.31 86 PHE A N 1
ATOM 684 C CA . PHE A 1 86 ? 9.526 0.204 -8.231 1.00 93.31 86 PHE A CA 1
ATOM 685 C C . PHE A 1 86 ? 9.361 -0.105 -6.742 1.00 93.31 86 PHE A C 1
ATOM 687 O O . PHE A 1 86 ? 8.606 0.611 -6.088 1.00 93.31 86 PHE A O 1
ATOM 694 N N . LEU A 1 87 ? 10.047 -1.105 -6.174 1.00 94.06 87 LEU A N 1
ATOM 695 C CA . LEU A 1 87 ? 9.916 -1.477 -4.757 1.00 94.06 87 LEU A CA 1
ATOM 696 C C . LEU A 1 87 ? 9.958 -0.302 -3.772 1.00 94.06 87 LEU A C 1
ATOM 698 O O . LEU A 1 87 ? 9.002 -0.172 -3.001 1.00 94.06 87 LEU A O 1
ATOM 702 N N . PRO A 1 88 ? 10.983 0.576 -3.781 1.00 95.38 88 PRO A N 1
ATOM 703 C CA . PRO A 1 88 ? 11.037 1.683 -2.829 1.00 95.38 88 PRO A CA 1
ATOM 704 C C . PRO A 1 88 ? 9.816 2.603 -2.950 1.00 95.38 88 PRO A C 1
ATOM 706 O O . PRO A 1 88 ? 9.262 3.038 -1.940 1.00 95.38 88 PRO A O 1
ATOM 709 N N . PHE A 1 89 ? 9.333 2.837 -4.173 1.00 96.94 89 PHE A N 1
ATOM 710 C CA . PHE A 1 89 ? 8.153 3.661 -4.427 1.00 96.94 89 PHE A CA 1
ATOM 711 C C . PHE A 1 89 ? 6.847 2.951 -4.067 1.00 96.94 89 PHE A C 1
ATOM 713 O O . PHE A 1 89 ? 5.934 3.596 -3.559 1.00 96.94 89 PHE A O 1
ATOM 720 N N . ILE A 1 90 ? 6.749 1.634 -4.268 1.00 96.06 90 ILE A N 1
ATOM 721 C CA . ILE A 1 90 ? 5.594 0.823 -3.857 1.00 96.06 90 ILE A CA 1
ATOM 722 C C . ILE A 1 90 ? 5.472 0.826 -2.335 1.00 96.06 90 ILE A C 1
ATOM 724 O O . ILE A 1 90 ? 4.386 1.072 -1.809 1.00 96.06 90 ILE A O 1
ATOM 728 N N . TRP A 1 91 ? 6.574 0.601 -1.622 1.00 97.62 91 TRP A N 1
ATOM 729 C CA . TRP A 1 91 ? 6.598 0.631 -0.161 1.00 97.62 91 TRP A CA 1
ATOM 730 C C . TRP A 1 91 ? 6.237 2.008 0.375 1.00 97.62 91 TRP A C 1
ATOM 732 O O . TRP A 1 91 ? 5.369 2.122 1.243 1.00 97.62 91 TRP A O 1
ATOM 742 N N . LEU A 1 92 ? 6.838 3.057 -0.191 1.00 97.81 92 LEU A N 1
ATOM 743 C CA . LEU A 1 92 ? 6.520 4.430 0.175 1.00 97.81 92 LEU A CA 1
ATOM 744 C C . LEU A 1 92 ? 5.061 4.777 -0.152 1.00 97.81 92 LEU A C 1
ATOM 746 O O . LEU A 1 92 ? 4.393 5.416 0.653 1.00 97.81 92 LEU A O 1
ATOM 750 N N . GLY A 1 93 ? 4.531 4.303 -1.278 1.00 97.94 93 GLY A N 1
ATOM 751 C CA . GLY A 1 93 ? 3.137 4.495 -1.675 1.00 97.94 93 GLY A CA 1
ATOM 752 C C . GLY A 1 93 ? 2.154 3.791 -0.744 1.00 97.94 93 GLY A C 1
ATOM 753 O O . GLY A 1 93 ? 1.155 4.390 -0.348 1.00 97.94 93 GLY A O 1
ATOM 754 N N . ASN A 1 94 ? 2.450 2.555 -0.336 1.00 97.94 94 ASN A N 1
ATOM 755 C CA . ASN A 1 94 ? 1.667 1.821 0.661 1.00 97.94 94 ASN A CA 1
ATOM 756 C C . ASN A 1 94 ? 1.717 2.518 2.025 1.00 97.94 94 ASN A C 1
ATOM 758 O O . ASN A 1 94 ? 0.686 2.661 2.686 1.00 97.94 94 ASN A O 1
ATOM 762 N N . TYR A 1 95 ? 2.898 2.984 2.435 1.00 97.75 95 TYR A N 1
ATOM 763 C CA . TYR A 1 95 ? 3.068 3.749 3.666 1.00 97.75 95 TYR A CA 1
ATOM 764 C C . TYR A 1 95 ? 2.273 5.056 3.630 1.00 97.75 95 TYR A C 1
ATOM 766 O O . TYR A 1 95 ? 1.560 5.368 4.582 1.00 97.75 95 TYR A O 1
ATOM 774 N N . LEU A 1 96 ? 2.333 5.791 2.519 1.00 97.69 96 LEU A N 1
ATOM 775 C CA . LEU A 1 96 ? 1.602 7.039 2.328 1.00 97.69 96 LEU A CA 1
ATOM 776 C C . LEU A 1 96 ? 0.088 6.803 2.338 1.00 97.69 96 LEU A C 1
ATOM 778 O O . LEU A 1 96 ? -0.632 7.517 3.030 1.00 97.69 96 LEU A O 1
ATOM 782 N N . GLN A 1 97 ? -0.390 5.759 1.658 1.00 97.75 97 GLN A N 1
ATOM 783 C CA . GLN A 1 97 ? -1.789 5.331 1.703 1.00 97.75 97 GLN A CA 1
ATOM 784 C C . GLN A 1 97 ? -2.241 5.051 3.144 1.00 97.75 97 GLN A C 1
ATOM 786 O O . GLN A 1 97 ? -3.230 5.623 3.602 1.00 97.75 97 GLN A O 1
ATOM 791 N N . ALA A 1 98 ? -1.522 4.192 3.871 1.00 97.75 98 ALA A N 1
ATOM 792 C CA . ALA A 1 98 ? -1.859 3.835 5.249 1.00 97.75 98 ALA A CA 1
ATOM 793 C C . ALA A 1 98 ? -1.786 5.047 6.196 1.00 97.75 98 ALA A C 1
ATOM 795 O O . ALA A 1 98 ? -2.647 5.232 7.063 1.00 97.75 98 ALA A O 1
ATOM 796 N N . GLY A 1 99 ? -0.773 5.896 6.010 1.00 97.06 99 GLY A N 1
ATOM 797 C CA . GLY A 1 99 ? -0.525 7.103 6.788 1.00 97.06 99 GLY A CA 1
ATOM 798 C C . GLY A 1 99 ? -1.618 8.149 6.601 1.00 97.06 99 GLY A C 1
ATOM 799 O O . GLY A 1 99 ? -2.248 8.542 7.582 1.00 97.06 99 GLY A O 1
ATOM 800 N N . VAL A 1 100 ? -1.906 8.549 5.358 1.00 97.69 100 VAL A N 1
ATOM 801 C CA . VAL A 1 100 ? -2.969 9.518 5.029 1.00 97.69 100 VAL A CA 1
ATOM 802 C C . VAL A 1 100 ? -4.320 9.021 5.537 1.00 97.69 100 VAL A C 1
ATOM 804 O O . VAL A 1 100 ? -5.043 9.765 6.207 1.00 97.69 100 VAL A O 1
ATOM 807 N N . PHE A 1 101 ? -4.627 7.739 5.327 1.00 97.69 101 PHE A N 1
ATOM 808 C CA . PHE A 1 101 ? -5.869 7.139 5.804 1.00 97.69 101 PHE A CA 1
ATOM 809 C C . PHE A 1 101 ? -6.007 7.198 7.330 1.00 97.69 101 PHE A C 1
ATOM 811 O O . PHE A 1 101 ? -7.106 7.420 7.853 1.00 97.69 101 PHE A O 1
ATOM 818 N N . SER A 1 102 ? -4.900 6.991 8.046 1.00 95.69 102 SER A N 1
ATOM 819 C CA . SER A 1 102 ? -4.849 6.991 9.510 1.00 95.69 102 SER A CA 1
ATOM 820 C C . SER A 1 102 ? -4.840 8.399 10.110 1.00 95.69 102 SER A C 1
ATOM 822 O O . SER A 1 102 ? -5.382 8.596 11.197 1.00 95.69 102 SER A O 1
ATOM 824 N N . LEU A 1 103 ? -4.242 9.379 9.429 1.00 95.69 103 LEU A N 1
ATOM 825 C CA . LEU A 1 103 ? -4.214 10.780 9.863 1.00 95.69 103 LEU A CA 1
ATOM 826 C C . LEU A 1 103 ? -5.577 11.453 9.677 1.00 95.69 103 LEU A C 1
ATOM 828 O O . LEU A 1 103 ? -6.025 12.197 10.545 1.00 95.69 103 LEU A O 1
ATOM 832 N N . ALA A 1 104 ? -6.291 11.125 8.602 1.00 94.50 104 ALA A N 1
ATOM 833 C CA . ALA A 1 104 ? -7.600 11.695 8.300 1.00 94.50 104 ALA A CA 1
ATOM 834 C C . ALA A 1 104 ? -8.763 11.041 9.084 1.00 94.50 104 ALA A C 1
ATOM 836 O O . ALA A 1 104 ? -9.908 11.104 8.646 1.00 94.50 104 ALA A O 1
ATOM 837 N N . ARG A 1 105 ? -8.519 10.420 10.250 1.00 92.06 105 ARG A N 1
ATOM 838 C CA . ARG A 1 105 ? -9.536 9.669 11.026 1.00 92.06 105 ARG A CA 1
ATOM 839 C C . ARG A 1 105 ? -10.785 10.470 11.415 1.00 92.06 105 ARG A C 1
ATOM 841 O O . ARG A 1 105 ? -11.837 9.864 11.571 1.00 92.06 105 ARG A O 1
ATOM 848 N N . GLN A 1 106 ? -10.677 11.793 11.538 1.00 92.56 106 GLN A N 1
ATOM 849 C CA . GLN A 1 106 ? -11.809 12.684 11.842 1.00 92.56 106 GLN A CA 1
ATOM 850 C C . GLN A 1 106 ? -12.706 12.973 10.625 1.00 92.56 106 GLN A C 1
ATOM 852 O O . GLN A 1 106 ? -13.778 13.554 10.761 1.00 92.56 106 GLN A O 1
ATOM 857 N N . GLN A 1 107 ? -12.271 12.589 9.425 1.00 96.00 107 GLN A N 1
ATOM 858 C CA . GLN A 1 107 ? -12.989 12.829 8.179 1.00 96.00 107 GLN A CA 1
ATOM 859 C C . GLN A 1 107 ? -13.886 11.646 7.801 1.00 96.00 107 GLN A C 1
ATOM 861 O O . GLN A 1 107 ? -13.728 10.520 8.283 1.00 96.00 107 GLN A O 1
ATOM 866 N N . LYS A 1 108 ? -14.814 11.884 6.865 1.00 96.06 108 LYS A N 1
ATOM 867 C CA . LYS A 1 108 ? -15.663 10.830 6.288 1.00 96.06 108 LYS A CA 1
ATOM 868 C C . LYS A 1 108 ? -14.797 9.718 5.686 1.00 96.06 108 LYS A C 1
ATOM 870 O O . LYS A 1 108 ? -13.819 9.996 4.996 1.00 96.06 108 LYS A O 1
ATOM 875 N N . TYR A 1 109 ? -15.193 8.459 5.894 1.00 95.75 109 TYR A N 1
ATOM 876 C CA . TYR A 1 109 ? -14.452 7.284 5.410 1.00 95.75 109 TYR A CA 1
ATOM 877 C C . TYR A 1 109 ? -14.124 7.368 3.913 1.00 95.75 109 TYR A C 1
ATOM 879 O O . TYR A 1 109 ? -12.993 7.122 3.508 1.00 95.75 109 TYR A O 1
ATOM 887 N N . THR A 1 110 ? -15.092 7.786 3.097 1.00 96.44 110 THR A N 1
ATOM 888 C CA . THR A 1 110 ? -14.916 7.968 1.651 1.00 96.44 110 THR A CA 1
ATOM 889 C C . THR A 1 110 ? -13.833 8.991 1.322 1.00 96.44 110 THR A C 1
ATOM 891 O O . THR A 1 110 ? -12.964 8.713 0.502 1.00 96.44 110 THR A O 1
ATOM 894 N N . LEU A 1 111 ? -13.822 10.140 2.004 1.00 97.06 111 LEU A N 1
ATOM 895 C CA . LEU A 1 111 ? -12.798 11.167 1.811 1.00 97.06 111 LEU A CA 1
ATOM 896 C C . LEU A 1 111 ? -11.407 10.651 2.202 1.00 97.06 111 LEU A C 1
ATOM 898 O O . LEU A 1 111 ? -10.441 10.901 1.486 1.00 97.06 111 LEU A O 1
ATOM 902 N N . ARG A 1 112 ? -11.314 9.870 3.287 1.00 97.56 112 ARG A N 1
ATOM 903 C CA . ARG A 1 112 ? -10.066 9.208 3.705 1.00 97.56 112 ARG A CA 1
ATOM 904 C C . ARG A 1 112 ? -9.542 8.270 2.618 1.00 97.56 112 ARG A C 1
ATOM 906 O O . ARG A 1 112 ? -8.349 8.302 2.322 1.00 97.56 112 ARG A O 1
ATOM 913 N N . VAL A 1 113 ? -10.416 7.455 2.019 1.00 98.12 113 VAL A N 1
ATOM 914 C CA . VAL A 1 113 ? -10.055 6.541 0.921 1.00 98.12 113 VAL A CA 1
ATOM 915 C C . VAL A 1 113 ? -9.546 7.324 -0.285 1.00 98.12 113 VAL A C 1
ATOM 917 O O . VAL A 1 113 ? -8.450 7.035 -0.759 1.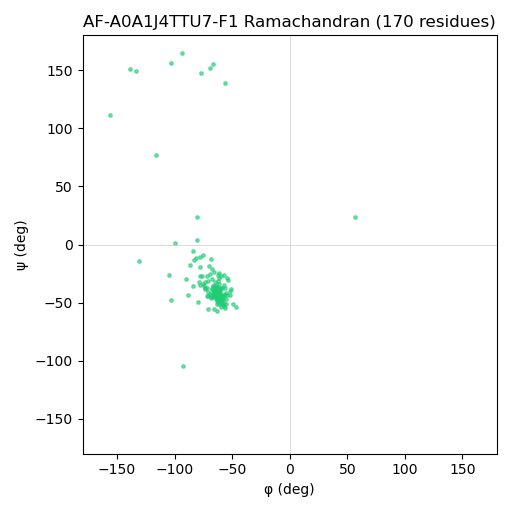00 98.12 113 VAL A O 1
ATOM 920 N N . PHE A 1 114 ? -10.287 8.337 -0.744 1.00 98.25 114 PHE A N 1
ATOM 921 C CA . PHE A 1 114 ? -9.892 9.124 -1.915 1.00 98.25 114 PHE A CA 1
ATOM 922 C C . PHE A 1 114 ? -8.583 9.882 -1.703 1.00 98.25 114 PHE A C 1
ATOM 924 O O . PHE A 1 114 ? -7.709 9.819 -2.563 1.00 98.25 114 PHE A O 1
ATOM 931 N N . ALA A 1 115 ? -8.408 10.538 -0.552 1.00 98.06 115 ALA A N 1
ATOM 932 C CA . ALA A 1 115 ? -7.162 11.227 -0.228 1.00 98.06 115 ALA A CA 1
ATOM 933 C C . ALA A 1 115 ? -5.970 10.258 -0.260 1.00 98.06 115 ALA A C 1
ATOM 935 O O . ALA A 1 115 ? -4.968 10.524 -0.916 1.00 98.06 115 ALA A O 1
ATOM 936 N N . SER A 1 116 ? -6.116 9.088 0.365 1.00 97.88 116 SER A N 1
ATOM 937 C CA . SER A 1 116 ? -5.062 8.065 0.406 1.00 97.88 116 SER A CA 1
ATOM 938 C C . SER A 1 116 ? -4.744 7.494 -0.978 1.00 97.88 116 SER A C 1
ATOM 940 O O . SER A 1 116 ? -3.577 7.287 -1.311 1.00 97.88 116 SER A O 1
ATOM 942 N N . ALA A 1 117 ? -5.777 7.255 -1.792 1.00 98.25 117 ALA A N 1
ATOM 943 C CA . ALA A 1 117 ? -5.636 6.748 -3.152 1.00 98.25 117 ALA A CA 1
ATOM 944 C C . ALA A 1 117 ? -4.926 7.754 -4.064 1.00 98.25 117 ALA A C 1
ATOM 946 O O . ALA A 1 117 ? -4.009 7.367 -4.784 1.00 98.25 117 ALA A O 1
ATOM 947 N N . LEU A 1 118 ? -5.293 9.037 -3.988 1.00 98.31 118 LEU A N 1
ATOM 948 C CA . LEU A 1 118 ? -4.639 10.103 -4.747 1.00 98.31 118 LEU A CA 1
ATOM 949 C C . LEU A 1 118 ? -3.176 10.266 -4.339 1.00 98.31 118 LEU A C 1
ATOM 951 O O . LEU A 1 118 ? -2.314 10.343 -5.210 1.00 98.31 118 LEU A O 1
ATOM 955 N N . SER A 1 119 ? -2.873 10.260 -3.039 1.00 97.75 119 SER A N 1
ATOM 956 C CA . SER A 1 119 ? -1.491 10.373 -2.564 1.00 97.75 119 SER A CA 1
ATOM 957 C C . SER A 1 119 ? -0.605 9.244 -3.101 1.00 97.75 119 SER A C 1
ATOM 959 O O . SER A 1 119 ? 0.476 9.508 -3.629 1.00 97.75 119 SER A O 1
ATOM 961 N N . LYS A 1 120 ? -1.076 7.992 -3.031 1.00 97.62 120 LYS A N 1
ATOM 962 C CA . LYS A 1 120 ? -0.358 6.838 -3.594 1.00 97.62 120 LYS A CA 1
ATOM 963 C C . LYS A 1 120 ? -0.247 6.912 -5.118 1.00 97.62 120 LYS A C 1
ATOM 965 O O . LYS A 1 120 ? 0.827 6.653 -5.657 1.00 97.62 120 LYS A O 1
ATOM 970 N N . TYR A 1 121 ? -1.332 7.284 -5.796 1.00 97.69 121 TYR A N 1
ATOM 971 C CA . TYR A 1 121 ? -1.372 7.441 -7.248 1.00 97.69 121 TYR A CA 1
ATOM 972 C C . TYR A 1 121 ? -0.331 8.447 -7.736 1.00 97.69 121 TYR A C 1
ATOM 974 O O . TYR A 1 121 ? 0.470 8.099 -8.596 1.00 97.69 121 TYR A O 1
ATOM 982 N N . PHE A 1 122 ? -0.301 9.660 -7.179 1.00 98.00 122 PHE A N 1
ATOM 983 C CA . PHE A 1 122 ? 0.629 10.690 -7.639 1.00 98.00 122 PHE A CA 1
ATOM 984 C C . PHE A 1 122 ? 2.084 10.266 -7.448 1.00 98.00 122 PHE A C 1
ATOM 986 O O . PHE A 1 122 ? 2.875 10.409 -8.376 1.00 98.00 122 PHE A O 1
ATOM 993 N N . LEU A 1 123 ? 2.424 9.678 -6.298 1.00 97.94 123 LEU A N 1
ATOM 994 C CA . LEU A 1 123 ? 3.778 9.187 -6.043 1.00 97.94 123 LEU A CA 1
ATOM 995 C C . LEU A 1 123 ? 4.217 8.153 -7.092 1.00 97.94 123 LEU A C 1
ATOM 997 O O . LEU A 1 123 ? 5.281 8.292 -7.697 1.00 97.94 123 LEU A O 1
ATOM 1001 N N . LEU A 1 124 ? 3.396 7.124 -7.315 1.00 96.88 124 LEU A N 1
ATOM 1002 C CA . LEU A 1 124 ? 3.729 6.030 -8.227 1.00 96.88 124 LEU A CA 1
ATOM 1003 C C . LEU A 1 124 ? 3.680 6.458 -9.695 1.00 96.88 124 LEU A C 1
ATOM 1005 O O . LEU A 1 124 ? 4.529 6.042 -10.481 1.00 96.88 124 LEU A O 1
ATOM 1009 N N . PHE A 1 125 ? 2.731 7.317 -10.064 1.00 96.88 125 PHE A N 1
ATOM 1010 C CA . PHE A 1 125 ? 2.619 7.859 -11.412 1.00 96.88 125 PHE A CA 1
ATOM 1011 C C . PHE A 1 125 ? 3.828 8.727 -11.766 1.00 96.88 125 PHE A C 1
ATOM 1013 O O . PHE A 1 125 ? 4.395 8.558 -12.845 1.00 96.88 125 PHE A O 1
ATOM 1020 N N . ILE A 1 126 ? 4.263 9.616 -10.866 1.00 97.38 126 ILE A N 1
ATOM 1021 C CA . ILE A 1 126 ? 5.456 10.448 -11.082 1.00 97.38 126 ILE A CA 1
ATOM 1022 C C . ILE A 1 126 ? 6.695 9.560 -11.224 1.00 97.38 126 ILE A C 1
ATOM 1024 O O . ILE A 1 126 ? 7.418 9.687 -12.212 1.00 97.38 126 ILE A O 1
ATOM 1028 N N . ALA A 1 127 ? 6.900 8.610 -10.305 1.00 96.69 127 ALA A N 1
ATOM 1029 C CA . ALA A 1 127 ? 8.026 7.678 -10.375 1.00 96.69 127 ALA A CA 1
ATOM 1030 C C . ALA A 1 127 ? 8.037 6.882 -11.693 1.00 96.69 127 ALA A C 1
ATOM 1032 O O . ALA A 1 127 ? 9.075 6.761 -12.344 1.00 96.69 127 ALA A O 1
ATOM 1033 N N . ALA A 1 128 ? 6.874 6.395 -12.132 1.00 95.62 128 ALA A N 1
ATOM 1034 C CA . ALA A 1 128 ? 6.767 5.627 -13.366 1.00 95.62 128 ALA A CA 1
ATOM 1035 C C . ALA A 1 128 ? 7.043 6.462 -14.619 1.00 95.62 128 ALA A C 1
ATOM 1037 O O . ALA A 1 128 ? 7.688 5.965 -15.540 1.00 95.62 128 ALA A O 1
ATOM 1038 N N . ASN A 1 129 ? 6.599 7.721 -14.656 1.00 96.88 129 ASN A N 1
ATOM 1039 C CA . ASN A 1 129 ? 6.908 8.617 -15.771 1.00 96.88 129 ASN A CA 1
ATOM 1040 C C . ASN A 1 129 ? 8.402 8.944 -15.837 1.00 96.88 129 ASN A C 1
ATOM 1042 O O . ASN A 1 129 ? 8.962 8.907 -16.929 1.00 96.88 129 ASN A O 1
ATOM 1046 N N . ILE A 1 130 ? 9.054 9.187 -14.694 1.00 97.19 130 ILE A N 1
ATOM 1047 C CA . ILE A 1 130 ? 10.508 9.405 -14.639 1.00 97.19 130 ILE A CA 1
ATOM 1048 C C . ILE A 1 130 ? 11.239 8.176 -15.193 1.00 97.19 130 ILE A C 1
ATOM 1050 O O . ILE A 1 130 ? 12.061 8.299 -16.096 1.00 97.19 130 ILE A O 1
ATOM 1054 N N . TYR A 1 131 ? 10.903 6.974 -14.721 1.00 95.62 131 TYR A N 1
ATOM 1055 C CA . TYR A 1 131 ? 11.543 5.741 -15.194 1.00 95.62 131 TYR A CA 1
ATOM 1056 C C . TYR A 1 131 ? 11.289 5.447 -16.672 1.00 95.62 131 TYR A C 1
ATOM 1058 O O . TYR A 1 131 ? 12.176 4.939 -17.357 1.00 95.62 131 TYR A O 1
ATOM 1066 N N . TYR A 1 132 ? 10.103 5.780 -17.180 1.00 95.50 132 TYR A N 1
ATOM 1067 C CA . TYR A 1 132 ? 9.791 5.647 -18.599 1.00 95.50 132 TYR A CA 1
ATOM 1068 C C . TYR A 1 132 ? 10.593 6.633 -19.462 1.00 95.50 132 TYR A C 1
ATOM 1070 O O . TYR A 1 132 ? 11.147 6.235 -20.486 1.00 95.50 132 TYR A O 1
ATOM 1078 N N . GLN A 1 133 ? 10.700 7.897 -19.039 1.00 96.62 133 GLN A N 1
ATOM 1079 C CA . GLN A 1 133 ? 11.486 8.922 -19.739 1.00 96.62 133 GLN A CA 1
ATOM 1080 C C . GLN A 1 133 ? 12.985 8.606 -19.747 1.00 96.62 133 GLN A C 1
ATOM 1082 O O . GLN A 1 133 ? 13.665 8.910 -20.720 1.00 96.62 133 GLN A O 1
ATOM 1087 N N . LEU A 1 134 ? 13.486 7.951 -18.699 1.00 96.31 134 LEU A N 1
ATOM 1088 C CA . LEU A 1 134 ? 14.861 7.453 -18.621 1.00 96.31 134 LEU A CA 1
ATOM 1089 C C . LEU A 1 134 ? 15.077 6.123 -19.370 1.00 96.31 134 LEU A C 1
ATOM 1091 O O . LEU A 1 134 ? 16.157 5.548 -19.280 1.00 96.31 134 LEU A O 1
ATOM 1095 N N . HIS A 1 135 ? 14.060 5.607 -20.070 1.00 93.56 135 HIS A N 1
ATOM 1096 C CA . HIS A 1 135 ? 14.092 4.323 -20.783 1.00 93.56 135 HIS A CA 1
ATOM 1097 C C . HIS A 1 135 ? 14.436 3.103 -19.906 1.00 93.56 135 HIS A C 1
ATOM 1099 O O . HIS A 1 135 ? 14.861 2.069 -20.415 1.00 93.56 135 HIS A O 1
ATOM 1105 N N . ILE A 1 136 ? 14.202 3.193 -18.591 1.00 92.12 136 ILE A N 1
ATOM 1106 C CA . ILE A 1 136 ? 14.438 2.099 -17.634 1.00 92.12 136 ILE A CA 1
ATOM 1107 C C . ILE A 1 136 ? 13.307 1.068 -17.710 1.00 92.12 136 ILE A C 1
ATOM 1109 O O . ILE A 1 136 ? 13.539 -0.126 -17.534 1.00 92.12 136 ILE A O 1
ATOM 1113 N N . VAL A 1 137 ? 12.070 1.522 -17.953 1.00 91.06 137 VAL A N 1
ATOM 1114 C CA . VAL A 1 137 ? 10.875 0.663 -17.948 1.00 91.06 137 VAL A CA 1
ATOM 1115 C C . VAL A 1 137 ? 9.967 0.916 -19.159 1.00 91.06 137 VAL A C 1
ATOM 1117 O O . VAL A 1 137 ? 9.865 2.052 -19.629 1.00 91.06 137 VAL A O 1
ATOM 1120 N N . PRO A 1 138 ? 9.238 -0.105 -19.650 1.00 91.12 138 PRO A N 1
ATOM 1121 C CA . PRO A 1 138 ? 8.265 0.064 -20.729 1.00 91.12 138 PRO A CA 1
ATOM 1122 C C . PRO A 1 138 ? 7.053 0.924 -20.338 1.00 91.12 138 PRO A C 1
ATOM 1124 O O . PRO A 1 138 ? 6.619 0.941 -19.183 1.00 91.12 138 PRO A O 1
ATOM 1127 N N . LYS A 1 139 ? 6.402 1.540 -21.336 1.00 90.31 139 LYS A N 1
ATOM 1128 C CA . LYS A 1 139 ? 5.218 2.409 -21.156 1.00 90.31 139 LYS A CA 1
ATOM 1129 C C . LYS A 1 139 ? 4.069 1.750 -20.378 1.00 90.31 139 LYS A C 1
ATOM 1131 O O . LYS A 1 139 ? 3.344 2.434 -19.660 1.00 90.31 139 LYS A O 1
ATOM 1136 N N . MET A 1 140 ? 3.912 0.425 -20.467 1.00 89.88 140 MET A N 1
ATOM 1137 C CA . MET A 1 140 ? 2.865 -0.313 -19.741 1.00 89.88 140 MET A CA 1
ATOM 1138 C C . MET A 1 140 ? 2.953 -0.156 -18.211 1.00 89.88 140 MET A C 1
ATOM 1140 O O . MET A 1 140 ? 1.929 -0.230 -17.522 1.00 89.88 140 MET A O 1
ATOM 1144 N N . PHE A 1 141 ? 4.151 0.098 -17.669 1.00 90.25 141 PHE A N 1
ATOM 1145 C CA . PHE A 1 141 ? 4.344 0.325 -16.236 1.00 90.25 141 PHE A CA 1
ATOM 1146 C C . PHE A 1 141 ? 3.792 1.678 -15.788 1.00 90.25 141 PHE A C 1
ATOM 1148 O O . PHE A 1 141 ? 3.330 1.780 -14.657 1.00 90.25 141 PHE A O 1
ATOM 1155 N N . VAL A 1 142 ? 3.729 2.683 -16.667 1.00 92.75 142 VAL A N 1
ATOM 1156 C CA . VAL A 1 142 ? 3.088 3.974 -16.362 1.00 92.75 142 VAL A CA 1
ATOM 1157 C C . VAL A 1 142 ? 1.589 3.790 -16.142 1.00 92.75 142 VAL A C 1
ATOM 1159 O O . VAL A 1 142 ? 1.032 4.301 -15.172 1.00 92.75 142 VAL A O 1
ATOM 1162 N N . THR A 1 143 ? 0.929 2.998 -16.990 1.00 91.88 143 THR A N 1
ATOM 1163 C CA . THR A 1 143 ? -0.493 2.670 -16.812 1.00 91.88 143 THR A CA 1
ATOM 1164 C C . THR A 1 143 ? -0.715 1.829 -15.554 1.00 91.88 143 THR A C 1
ATOM 1166 O O . THR A 1 143 ? -1.636 2.103 -14.780 1.00 91.88 143 THR A O 1
ATOM 1169 N N . SER A 1 144 ? 0.151 0.837 -15.325 1.00 91.31 144 SER A N 1
ATOM 1170 C CA . SER A 1 144 ? 0.027 -0.109 -14.209 1.00 91.31 144 SER A CA 1
ATOM 1171 C C . SER A 1 144 ? 0.312 0.518 -12.844 1.00 91.31 144 SER A C 1
ATOM 1173 O O . SER A 1 144 ? -0.409 0.243 -11.889 1.00 91.31 144 SER A O 1
ATOM 1175 N N . MET A 1 145 ? 1.325 1.381 -12.745 1.00 92.88 145 MET A N 1
ATOM 1176 C CA . MET A 1 145 ? 1.685 2.105 -11.518 1.00 92.88 145 MET A CA 1
ATOM 1177 C C . MET A 1 145 ? 0.900 3.413 -11.348 1.00 92.88 145 MET A C 1
ATOM 1179 O O . MET A 1 145 ? 0.811 3.931 -10.241 1.00 92.88 145 MET A O 1
ATOM 1183 N N . GLY A 1 146 ? 0.294 3.929 -12.416 1.00 93.12 146 GLY A N 1
ATOM 1184 C CA . GLY A 1 146 ? -0.586 5.092 -12.390 1.00 93.12 146 GLY A CA 1
ATOM 1185 C C . GLY A 1 146 ? -2.054 4.711 -12.218 1.00 93.12 146 GLY A C 1
ATOM 1186 O O . GLY A 1 146 ? -2.510 4.379 -11.125 1.00 93.12 146 GLY A O 1
ATOM 1187 N N . MET A 1 147 ? -2.818 4.781 -13.310 1.00 94.12 147 MET A N 1
ATOM 1188 C CA . MET A 1 147 ? -4.285 4.691 -13.284 1.00 94.12 147 MET A CA 1
ATOM 1189 C C . MET A 1 147 ? -4.806 3.409 -12.625 1.00 94.12 147 MET A C 1
ATOM 1191 O O . MET A 1 147 ? -5.783 3.460 -11.877 1.00 94.12 147 MET A O 1
ATOM 1195 N N . ILE A 1 148 ? -4.138 2.268 -12.831 1.00 95.00 148 ILE A N 1
ATOM 1196 C CA . ILE A 1 148 ? -4.546 1.012 -12.186 1.00 95.00 148 ILE A CA 1
ATOM 1197 C C . ILE A 1 148 ? -4.375 1.094 -10.660 1.00 95.00 148 ILE A C 1
ATOM 1199 O O . ILE A 1 148 ? -5.243 0.613 -9.930 1.00 95.00 148 ILE A O 1
ATOM 1203 N N . GLN A 1 149 ? -3.329 1.748 -10.145 1.00 96.00 149 GLN A N 1
ATOM 1204 C CA . GLN A 1 149 ? -3.159 1.952 -8.698 1.00 96.00 149 GLN A CA 1
ATOM 1205 C C . GLN A 1 149 ? -4.257 2.839 -8.114 1.00 96.00 149 GLN A C 1
ATOM 1207 O O . GLN A 1 149 ? -4.747 2.552 -7.023 1.00 96.00 149 GLN A O 1
ATOM 1212 N N . LEU A 1 150 ? -4.701 3.869 -8.840 1.00 97.44 150 LEU A N 1
ATOM 1213 C CA . LEU A 1 150 ? -5.812 4.713 -8.398 1.00 97.44 150 LEU A CA 1
ATOM 1214 C C . LEU A 1 150 ? -7.110 3.900 -8.280 1.00 97.44 150 LEU A C 1
ATOM 1216 O O . LEU A 1 150 ? -7.745 3.892 -7.224 1.00 97.44 150 LEU A O 1
ATOM 1220 N N . VAL A 1 151 ? -7.469 3.161 -9.335 1.00 97.69 151 VAL A N 1
ATOM 1221 C CA . VAL A 1 151 ? -8.694 2.345 -9.364 1.00 97.69 151 VAL A CA 1
ATOM 1222 C C . VAL A 1 151 ? -8.658 1.247 -8.300 1.00 97.69 151 VAL A C 1
ATOM 1224 O O . VAL A 1 151 ? -9.613 1.089 -7.536 1.00 97.69 151 VAL A O 1
ATOM 1227 N N . THR A 1 152 ? -7.555 0.503 -8.205 1.00 97.62 152 THR A N 1
ATOM 1228 C CA . THR A 1 152 ? -7.416 -0.597 -7.235 1.00 97.62 152 THR A CA 1
ATOM 1229 C C . THR A 1 152 ? -7.384 -0.105 -5.793 1.00 97.62 152 THR A C 1
ATOM 1231 O O . THR A 1 152 ? -7.952 -0.751 -4.915 1.00 97.62 152 THR A O 1
ATOM 1234 N N . THR A 1 153 ? -6.785 1.058 -5.529 1.00 98.06 153 THR A N 1
ATOM 1235 C CA . THR A 1 153 ? -6.770 1.629 -4.177 1.00 98.06 153 THR A CA 1
ATOM 1236 C C . THR A 1 153 ? -8.158 2.126 -3.783 1.00 98.06 153 THR A C 1
ATOM 1238 O O . THR A 1 153 ? -8.624 1.810 -2.691 1.00 98.06 153 THR A O 1
ATOM 1241 N N . CYS A 1 154 ? -8.874 2.820 -4.671 1.00 98.25 154 CYS A N 1
ATOM 1242 C CA . CYS A 1 154 ? -10.254 3.236 -4.408 1.00 98.25 154 CYS A CA 1
ATOM 1243 C C . CYS A 1 154 ? -11.170 2.031 -4.150 1.00 98.25 154 CYS A C 1
ATOM 1245 O O . CYS A 1 154 ? -11.819 1.954 -3.106 1.00 98.25 154 CYS A O 1
ATOM 1247 N N . THR A 1 155 ? -11.187 1.063 -5.068 1.00 98.06 155 THR A N 1
ATOM 1248 C CA . THR A 1 155 ? -12.012 -0.152 -4.937 1.00 98.06 155 THR A CA 1
ATOM 1249 C C . THR A 1 155 ? -11.627 -0.978 -3.711 1.00 98.06 155 THR A C 1
ATOM 1251 O O . THR A 1 155 ? -12.510 -1.441 -2.994 1.00 98.06 155 THR A O 1
ATOM 1254 N N . GLY A 1 156 ? -10.333 -1.096 -3.402 1.00 98.06 156 GLY A N 1
ATOM 1255 C CA . GLY A 1 156 ? -9.848 -1.759 -2.193 1.00 98.06 156 GLY A CA 1
ATOM 1256 C C . GLY A 1 156 ? -10.293 -1.049 -0.912 1.00 98.06 156 GLY A C 1
ATOM 1257 O O . GLY A 1 156 ? -10.677 -1.703 0.055 1.00 98.06 156 GLY A O 1
ATOM 1258 N N . GLY A 1 157 ? -10.323 0.285 -0.907 1.00 97.75 157 GLY A N 1
ATOM 1259 C CA . GLY A 1 157 ? -10.868 1.068 0.204 1.00 97.75 157 GLY A CA 1
ATOM 1260 C C . GLY A 1 157 ? -12.358 0.814 0.424 1.00 97.75 157 GLY A C 1
ATOM 1261 O O . GLY A 1 157 ? -12.785 0.574 1.552 1.00 97.75 157 GLY A O 1
ATOM 1262 N N . PHE A 1 158 ? -13.154 0.777 -0.647 1.00 97.50 158 PHE A N 1
ATOM 1263 C CA . PHE A 1 158 ? -14.570 0.409 -0.542 1.00 97.50 158 PHE A CA 1
ATOM 1264 C C . PHE A 1 158 ? -14.764 -1.039 -0.084 1.00 97.50 158 PHE A C 1
ATOM 1266 O O . PHE A 1 158 ? -15.600 -1.297 0.779 1.00 97.50 158 PHE A O 1
ATOM 1273 N N . LEU A 1 159 ? -13.967 -1.982 -0.588 1.00 97.62 159 LEU A N 1
ATOM 1274 C CA . LEU A 1 159 ? -14.003 -3.369 -0.128 1.00 97.62 159 LEU A CA 1
ATOM 1275 C C . LEU A 1 159 ? -13.657 -3.476 1.368 1.00 97.62 159 LEU A C 1
ATOM 1277 O O . LEU A 1 159 ? -14.351 -4.160 2.123 1.00 97.62 159 LEU A O 1
ATOM 1281 N N . SER A 1 160 ? -12.640 -2.741 1.823 1.00 96.94 160 SER A N 1
ATOM 1282 C CA . SER A 1 160 ? -12.251 -2.683 3.235 1.00 96.94 160 SER A CA 1
ATOM 1283 C C . SER A 1 160 ? -13.375 -2.161 4.127 1.00 96.94 160 SER A C 1
ATOM 1285 O O . SER A 1 160 ? -13.570 -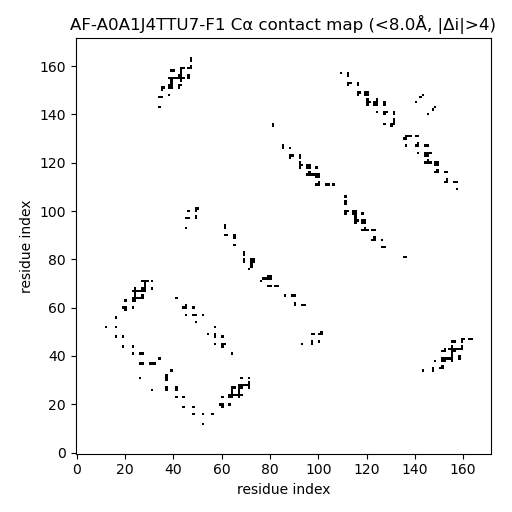2.687 5.222 1.00 96.94 160 SER A O 1
ATOM 1287 N N . TYR A 1 161 ? -14.164 -1.189 3.662 1.00 96.06 161 TYR A N 1
ATOM 1288 C CA . TYR A 1 161 ? -15.326 -0.700 4.407 1.00 96.06 161 TYR A CA 1
ATOM 1289 C C . TYR A 1 161 ? -16.291 -1.836 4.771 1.00 96.06 161 TYR A C 1
ATOM 1291 O O . TYR A 1 161 ? -16.700 -1.952 5.931 1.00 96.06 161 TYR A O 1
ATOM 1299 N N . PHE A 1 162 ? -16.613 -2.706 3.808 1.00 94.56 162 PHE A N 1
ATOM 1300 C CA . PHE A 1 162 ? -17.473 -3.867 4.042 1.00 94.56 162 PHE A CA 1
ATOM 1301 C C . PHE A 1 162 ? -16.818 -4.876 4.992 1.00 94.56 162 PHE A C 1
ATOM 1303 O O . PHE A 1 162 ? -17.463 -5.297 5.952 1.00 94.56 162 PHE A O 1
ATOM 1310 N N . ILE A 1 163 ? -15.530 -5.184 4.802 1.00 93.38 163 ILE A N 1
ATOM 1311 C CA . ILE A 1 163 ? -14.769 -6.083 5.691 1.00 93.38 163 ILE A CA 1
ATOM 1312 C C . ILE A 1 163 ? -14.803 -5.571 7.138 1.00 93.38 163 ILE A C 1
ATOM 1314 O O . ILE A 1 163 ? -15.156 -6.302 8.064 1.00 93.38 163 ILE A O 1
ATOM 1318 N N . ILE A 1 164 ? -14.491 -4.290 7.349 1.00 91.81 164 ILE A N 1
ATOM 1319 C CA . ILE A 1 164 ? -14.472 -3.660 8.674 1.00 91.81 164 ILE A CA 1
ATOM 1320 C C . ILE A 1 164 ? -15.862 -3.688 9.313 1.00 91.81 164 ILE A C 1
ATOM 1322 O O . ILE A 1 164 ? -15.969 -3.923 10.523 1.00 91.81 164 ILE A O 1
ATOM 1326 N N . LYS A 1 165 ? -16.916 -3.437 8.527 1.00 89.94 165 LYS A N 1
ATOM 1327 C CA . LYS A 1 165 ? -18.303 -3.464 9.001 1.00 89.94 165 LYS A CA 1
ATOM 1328 C C . LYS A 1 165 ? -18.700 -4.864 9.475 1.00 89.94 16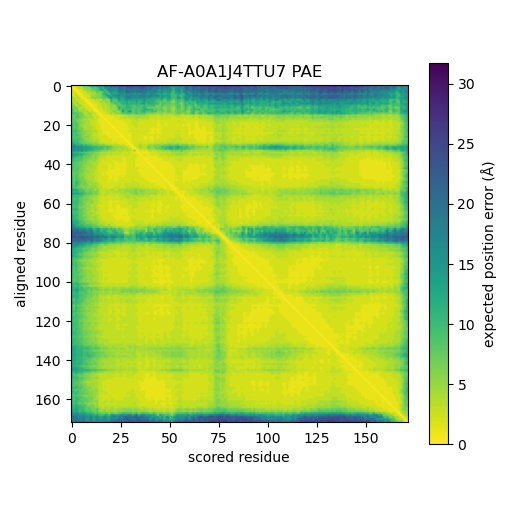5 LYS A C 1
ATOM 1330 O O . LYS A 1 165 ? -19.254 -4.973 10.568 1.00 89.94 165 LYS A O 1
ATOM 1335 N N . THR A 1 166 ? -18.361 -5.908 8.721 1.00 87.50 166 THR A N 1
ATOM 1336 C CA . THR A 1 166 ? -18.611 -7.307 9.107 1.00 87.50 166 THR A CA 1
ATOM 1337 C C . THR A 1 166 ? -17.838 -7.677 10.374 1.00 87.50 166 THR A C 1
ATOM 1339 O O . THR A 1 166 ? -18.443 -8.108 11.351 1.00 87.50 166 THR A O 1
ATOM 1342 N N . LEU A 1 167 ? -16.539 -7.361 10.437 1.00 82.12 167 LEU A N 1
ATOM 1343 C CA . LEU A 1 167 ? -15.704 -7.636 11.616 1.00 82.12 167 LEU A CA 1
ATOM 1344 C C . LEU A 1 167 ? -16.156 -6.895 12.885 1.00 82.12 167 LEU A C 1
ATOM 1346 O O . LEU A 1 167 ? -15.844 -7.325 13.989 1.00 82.12 167 LEU A O 1
ATOM 1350 N N . ARG A 1 168 ? -16.829 -5.741 12.773 1.00 77.25 168 ARG A N 1
ATOM 1351 C CA . ARG A 1 168 ? -17.403 -5.044 13.944 1.00 77.25 168 ARG A CA 1
ATOM 1352 C C . ARG A 1 168 ? -18.707 -5.682 14.422 1.00 77.25 168 ARG A C 1
ATOM 1354 O O . ARG A 1 168 ? -19.025 -5.536 15.597 1.00 77.25 168 ARG A O 1
ATOM 1361 N N . LYS A 1 169 ? -19.457 -6.335 13.531 1.00 59.06 169 LYS A N 1
ATOM 1362 C CA . LYS A 1 169 ? -20.742 -6.963 13.854 1.00 59.06 169 LYS A CA 1
ATOM 1363 C C . LYS A 1 169 ? -20.564 -8.242 14.676 1.00 59.06 169 LYS A C 1
ATOM 1365 O O . LYS A 1 169 ? -21.399 -8.501 15.521 1.00 59.06 169 LYS A O 1
ATOM 1370 N N . GLU A 1 170 ? -19.474 -8.981 14.471 1.00 52.06 170 GLU A N 1
ATOM 1371 C CA . GLU A 1 170 ? -19.189 -10.230 15.203 1.00 52.06 170 GLU A CA 1
ATOM 1372 C C . GLU A 1 170 ? -18.578 -10.031 16.602 1.00 52.06 170 GLU A C 1
ATOM 1374 O O . GLU A 1 170 ? -18.484 -10.976 17.373 1.00 52.06 170 GLU A O 1
ATOM 1379 N N . VAL A 1 171 ? -18.141 -8.811 16.939 1.00 48.00 171 VAL A N 1
ATOM 1380 C CA . VAL A 1 171 ? -17.477 -8.498 18.224 1.00 48.00 171 VAL A CA 1
ATOM 1381 C C . VAL A 1 171 ? -18.445 -7.846 19.235 1.00 48.00 171 VAL A C 1
ATOM 1383 O O . VAL A 1 171 ? -18.036 -7.496 20.340 1.00 48.00 171 VAL A O 1
ATOM 1386 N N . ARG A 1 172 ? -19.722 -7.665 18.873 1.00 36.03 172 ARG A N 1
ATOM 1387 C CA . ARG A 1 172 ? -20.798 -7.217 19.774 1.00 36.03 172 ARG A CA 1
ATOM 1388 C C . ARG A 1 172 ? -21.696 -8.384 20.135 1.00 36.03 172 ARG A C 1
ATOM 1390 O O . ARG A 1 172 ? -22.121 -8.408 21.306 1.00 36.03 172 ARG A O 1
#

Organism: NCBI:txid1805209

pLDDT: mean 89.91, std 11.26, range [36.03, 98.31]

Foldseek 3Di:
DVVVVVVVVVVVLVVLLVVLLCCLQVLCQPDVPDCLVSLLQLLLSLLLCLVRHDPVSNQSSLQRNLVSNLNNCVVPNVLCVLSVVCRVLSSVLSVQLSVQLNVCVVDDLLVSLQVSLVSSQVSQLVVQVVCVVVVNHDPVSNCSSHPSSSSSSNSSSVVNVVVNVVVVVVVD

Sequence (172 aa):
MKMLVLNLQKYLALRLNLVIYILGYAIPFIIARPQFLTGTIVNALIFTASEKLDRKSLYPILFLPSLGAITHGVLFDPQTIFLVYFLPFIWLGNYLQAGVFSLARQQKYTLRVFASALSKYFLLFIAANIYYQLHIVPKMFVTSMGMIQLVTTCTGGFLSYFIIKTLRKEVR

Solvent-accessible surface area (backbone atoms only — not comparable to full-atom values): 8583 Å² total; per-residue (Å²): 110,71,69,58,53,54,52,51,53,52,51,52,51,51,52,52,51,51,52,50,39,51,50,26,20,48,44,25,39,75,38,64,67,59,58,62,59,38,40,17,53,49,33,14,49,42,47,41,39,48,74,74,49,57,80,84,68,42,56,60,48,41,46,34,29,60,51,16,36,44,54,30,17,78,76,75,38,81,79,40,64,61,52,62,76,42,42,70,52,50,37,49,23,42,46,45,24,38,46,44,36,51,71,37,64,92,50,58,68,67,58,22,34,51,54,12,19,50,55,23,20,54,55,29,27,52,53,29,48,52,36,36,76,69,67,74,43,65,72,69,48,33,50,54,38,15,64,48,38,32,54,14,32,41,53,3,34,57,51,18,52,54,52,52,53,53,63,54,61,77,75,110

Radius of gyration: 16.75 Å; Cα contacts (8 Å, |Δi|>4): 199; chains: 1; bounding box: 36×31×57 Å